Protein AF-A0A399W859-F1 (afdb_monomer_lite)

Foldseek 3Di:
DWDKDKDWDDFDKAQLVRVLVVVVVVLVVLLVVLVVVQVVCCVPVVDGDPVSVVVNVVSVVVNVVSVVVSVVCVVVVHIDGDTDMDIDTDDDDDDDDDPDPPDDDDDPPPDPDDDDDDDPDDDDDDDDDDDDDDDDD

Secondary structure (DSSP, 8-state):
-PPEEEEEEEEEEE-HHHHHHHHHHHHHHHHHHHHHHHHHHHHHHSS--HHHHHHHHHHHHHHHHHHHHHHHHHHTTPPEEEEEEEEEE---------------------PPPP-----------------------

Radius of gyration: 33.61 Å; chains: 1; bounding box: 50×31×113 Å

pLDDT: mean 75.46, std 22.4, range [34.91, 96.06]

Sequence (137 aa):
MLKTEKYLLIKGKFKPEEAREILLSLINDKIRYHDYRNFSSGERLGKPDEYSMQRIEELKQCRKDILEKLLEAQLNNLELKIHSEIRMELVPVSKKKKRSRVEKGEPIAYSPSPSSIRTCGFPAYGFPVFFIAGLHK

Structure (mmCIF, N/CA/C/O backbone):
data_AF-A0A399W859-F1
#
_entry.id   AF-A0A399W859-F1
#
loop_
_atom_site.group_PDB
_atom_site.id
_atom_site.type_symbol
_atom_site.label_atom_id
_atom_site.label_alt_id
_atom_site.label_comp_id
_atom_site.label_asym_id
_atom_site.label_entity_id
_atom_site.label_seq_id
_atom_site.pdbx_PDB_ins_code
_atom_site.Cartn_x
_atom_site.Cartn_y
_atom_site.Cartn_z
_atom_site.occupancy
_atom_site.B_iso_or_equiv
_atom_site.auth_seq_id
_atom_site.auth_comp_id
_atom_site.auth_asym_id
_atom_site.auth_atom_id
_atom_site.pdbx_PDB_model_num
ATOM 1 N N . MET A 1 1 ? 26.674 11.202 9.113 1.00 55.44 1 MET A N 1
ATOM 2 C CA . MET A 1 1 ? 25.702 10.118 9.370 1.00 55.44 1 MET A CA 1
ATOM 3 C C . MET A 1 1 ? 24.554 10.293 8.396 1.00 55.44 1 MET A C 1
ATOM 5 O O . MET A 1 1 ? 24.092 11.418 8.248 1.00 55.44 1 MET A O 1
ATOM 9 N N . LEU A 1 2 ? 24.165 9.244 7.669 1.00 71.94 2 LEU A N 1
ATOM 10 C CA . LEU A 1 2 ? 23.004 9.316 6.778 1.00 71.94 2 LEU A CA 1
ATOM 11 C C . LEU A 1 2 ? 21.756 9.342 7.666 1.00 71.94 2 LEU A C 1
ATOM 13 O O . LEU A 1 2 ? 21.652 8.562 8.610 1.00 71.94 2 LEU A O 1
ATOM 17 N N . LYS A 1 3 ? 20.886 10.326 7.447 1.00 81.38 3 LYS A N 1
ATOM 18 C CA . LYS A 1 3 ? 19.739 10.600 8.312 1.00 81.38 3 LYS A CA 1
ATOM 19 C C . LYS A 1 3 ? 18.579 9.690 7.912 1.00 81.38 3 LYS A C 1
ATOM 21 O O . LYS A 1 3 ? 18.242 9.622 6.733 1.00 81.38 3 LYS A O 1
ATOM 26 N N . THR A 1 4 ? 17.978 9.021 8.891 1.00 86.81 4 THR A N 1
ATOM 27 C CA . THR A 1 4 ? 16.722 8.287 8.705 1.00 86.81 4 THR A CA 1
ATOM 28 C C . THR A 1 4 ? 15.563 9.247 8.920 1.00 86.81 4 THR A C 1
ATOM 30 O O . THR A 1 4 ? 15.432 9.832 9.998 1.00 86.81 4 THR A O 1
ATOM 33 N N . GLU A 1 5 ? 14.716 9.406 7.909 1.00 90.50 5 GLU A N 1
ATOM 34 C CA . GLU A 1 5 ? 13.522 10.247 7.992 1.00 90.50 5 GLU A CA 1
ATOM 35 C C . GLU A 1 5 ? 12.259 9.383 7.978 1.00 90.50 5 GLU A C 1
ATOM 37 O O . GLU A 1 5 ? 12.197 8.338 7.322 1.00 90.50 5 GLU A O 1
ATOM 42 N N . LYS A 1 6 ? 11.270 9.802 8.770 1.00 90.50 6 LYS A N 1
ATOM 43 C CA . LYS A 1 6 ? 10.030 9.067 9.020 1.00 90.50 6 LYS A CA 1
ATOM 44 C C . LYS A 1 6 ? 8.849 9.925 8.609 1.00 90.50 6 LYS A C 1
ATOM 46 O O . LYS A 1 6 ? 8.710 11.045 9.093 1.00 90.50 6 LYS A O 1
ATOM 51 N N . TYR A 1 7 ? 7.987 9.372 7.768 1.00 90.38 7 TYR A N 1
ATOM 52 C CA . TYR A 1 7 ? 6.797 10.051 7.269 1.00 90.38 7 TYR A CA 1
ATOM 53 C C . TYR A 1 7 ? 5.563 9.209 7.558 1.00 90.38 7 TYR A C 1
ATOM 55 O O . TYR A 1 7 ? 5.523 8.020 7.245 1.00 90.38 7 TYR A O 1
ATOM 63 N N . LEU A 1 8 ? 4.553 9.825 8.166 1.00 90.88 8 LEU A N 1
ATOM 64 C CA . LEU A 1 8 ? 3.269 9.184 8.437 1.00 90.88 8 LEU A CA 1
ATOM 65 C C . LEU A 1 8 ? 2.378 9.317 7.205 1.00 90.88 8 LEU A C 1
ATOM 67 O O . LEU A 1 8 ? 2.095 10.430 6.772 1.00 90.88 8 LEU A O 1
ATOM 71 N N . LEU A 1 9 ? 1.939 8.185 6.659 1.00 89.94 9 LEU A N 1
ATOM 72 C CA . LEU A 1 9 ? 1.056 8.145 5.493 1.00 89.94 9 LEU A CA 1
ATOM 73 C C . LEU A 1 9 ? -0.411 8.075 5.904 1.00 89.94 9 LEU A C 1
ATOM 75 O O . LEU A 1 9 ? -1.252 8.783 5.367 1.00 89.94 9 LEU A O 1
ATOM 79 N N . ILE A 1 10 ? -0.707 7.201 6.866 1.00 91.69 10 ILE A N 1
ATOM 80 C CA . ILE A 1 10 ? -2.054 6.987 7.389 1.00 91.69 10 ILE A CA 1
ATOM 81 C C . ILE A 1 10 ? -1.954 6.922 8.904 1.00 91.69 10 ILE A C 1
ATOM 83 O O . ILE A 1 10 ? -1.158 6.152 9.448 1.00 91.69 10 ILE A O 1
ATOM 87 N N . LYS A 1 11 ? -2.781 7.714 9.585 1.00 92.88 11 LYS A N 1
ATOM 88 C CA . LYS A 1 11 ? -2.932 7.675 11.037 1.00 92.88 11 LYS A CA 1
ATOM 89 C C . LYS A 1 11 ? -4.373 8.004 11.391 1.00 92.88 11 LYS A C 1
ATOM 91 O O . LYS A 1 11 ? -4.803 9.137 11.217 1.00 92.88 11 LYS A O 1
ATOM 96 N N . GLY A 1 12 ? -5.097 7.029 11.922 1.00 93.31 12 GLY A N 1
ATOM 97 C CA . GLY A 1 12 ? -6.484 7.246 12.314 1.00 93.31 12 GLY A CA 1
ATOM 98 C C . GLY A 1 12 ? -7.183 5.979 12.775 1.00 93.31 12 GLY A C 1
ATOM 99 O O . GLY A 1 12 ? -6.624 4.879 12.720 1.00 93.31 12 GLY A O 1
ATOM 100 N N . LYS A 1 13 ? -8.409 6.170 13.255 1.00 94.75 13 LYS A N 1
ATOM 101 C CA . LYS A 1 13 ? -9.397 5.107 13.403 1.00 94.75 13 LYS A CA 1
ATOM 102 C C . LYS A 1 13 ? -10.368 5.237 12.244 1.00 94.75 13 LYS A C 1
ATOM 104 O O . LYS A 1 13 ? -10.820 6.343 11.970 1.00 94.75 13 LYS A O 1
ATOM 109 N N . PHE A 1 14 ? -10.652 4.126 11.592 1.00 94.38 14 PHE A N 1
ATOM 110 C CA . PHE A 1 14 ? -11.475 4.079 10.397 1.00 94.38 14 PHE A CA 1
ATOM 111 C C . PHE A 1 14 ? -12.560 3.031 10.582 1.00 94.38 14 PHE A C 1
ATOM 113 O O . PHE A 1 14 ? -12.333 1.973 11.185 1.00 94.38 14 PHE A O 1
ATOM 120 N N . LYS 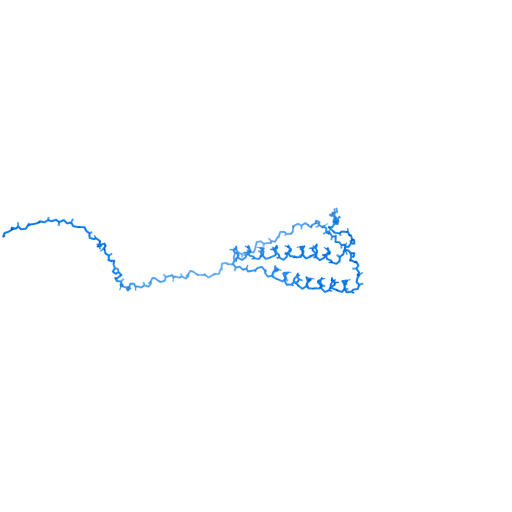A 1 15 ? -13.735 3.312 10.023 1.00 94.69 15 LYS A N 1
ATOM 121 C CA . LYS A 1 15 ? -14.762 2.282 9.869 1.00 94.69 15 LYS A CA 1
ATOM 122 C C . LYS A 1 15 ? -14.275 1.237 8.860 1.00 94.69 15 LYS A C 1
ATOM 124 O O . LYS A 1 15 ? -13.495 1.585 7.974 1.00 94.69 15 LYS A O 1
ATOM 129 N N . PRO A 1 16 ? -14.736 -0.020 8.936 1.00 93.69 16 PRO A N 1
ATOM 130 C CA . PRO A 1 16 ? -14.294 -1.052 8.001 1.00 93.69 16 PRO A CA 1
ATOM 131 C C . PRO A 1 16 ? -14.494 -0.693 6.521 1.00 93.69 16 PRO A C 1
ATOM 133 O O . PRO A 1 16 ? -13.646 -1.012 5.694 1.00 93.69 16 PRO A O 1
ATOM 136 N N . GLU A 1 17 ? -15.572 0.014 6.179 1.00 92.81 17 GLU A N 1
ATOM 137 C CA . GLU A 1 17 ? -15.841 0.471 4.806 1.00 92.81 17 GLU A CA 1
ATOM 138 C C . GLU A 1 17 ? -14.829 1.522 4.331 1.00 92.81 17 GLU A C 1
ATOM 140 O O . GLU A 1 17 ? -14.268 1.402 3.245 1.00 92.81 17 GLU A O 1
ATOM 145 N N . GLU A 1 18 ? -14.530 2.504 5.178 1.00 92.75 18 GLU A N 1
ATOM 146 C CA . GLU A 1 18 ? -13.556 3.561 4.891 1.00 92.75 18 GLU A CA 1
ATOM 147 C C . GLU A 1 18 ? -12.125 3.000 4.825 1.00 92.75 18 GLU A C 1
ATOM 149 O O . GLU A 1 18 ? -11.364 3.274 3.896 1.00 92.75 18 GLU A O 1
ATOM 154 N N . ALA A 1 19 ? -11.773 2.126 5.773 1.00 94.06 19 ALA A N 1
ATOM 1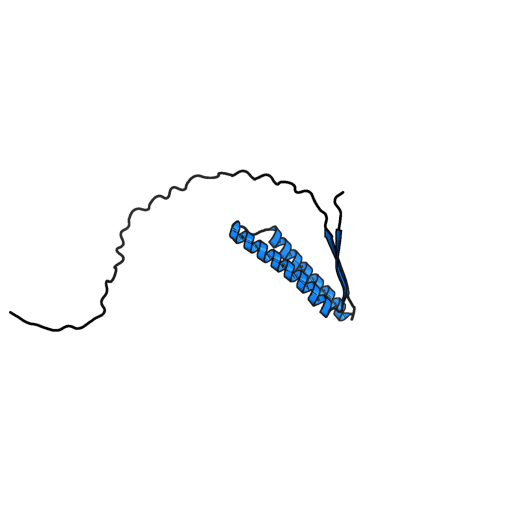55 C CA . ALA A 1 19 ? -10.507 1.401 5.783 1.00 94.06 19 ALA A CA 1
ATOM 156 C C . ALA A 1 19 ? -10.317 0.572 4.507 1.00 94.06 19 ALA A C 1
ATOM 158 O O . ALA A 1 19 ? -9.217 0.531 3.951 1.00 94.06 19 ALA A O 1
ATOM 159 N N . ARG A 1 20 ? -11.386 -0.078 4.031 1.00 94.31 20 ARG A N 1
ATOM 160 C CA . ARG A 1 20 ? -11.377 -0.859 2.795 1.00 94.31 20 ARG A CA 1
ATOM 161 C C . ARG A 1 20 ? -11.012 0.006 1.599 1.00 94.31 20 ARG A C 1
ATOM 163 O O . ARG A 1 20 ? -10.151 -0.394 0.822 1.00 94.31 20 ARG A O 1
ATOM 170 N N . GLU A 1 21 ? -11.648 1.160 1.446 1.00 94.00 21 GLU A N 1
ATOM 171 C CA . GLU A 1 21 ? -11.391 2.060 0.322 1.00 94.00 21 GLU A CA 1
ATOM 172 C C . GLU A 1 21 ? -9.932 2.530 0.304 1.00 94.00 21 GLU A C 1
ATOM 174 O O . GLU A 1 21 ? -9.231 2.348 -0.695 1.00 94.00 21 GLU A O 1
ATOM 179 N N . ILE A 1 22 ? -9.439 3.029 1.442 1.00 93.81 22 ILE A N 1
ATOM 180 C CA . ILE A 1 22 ? -8.072 3.548 1.573 1.00 93.81 22 ILE A CA 1
ATOM 181 C C . ILE A 1 22 ? -7.035 2.445 1.305 1.00 93.81 22 ILE A C 1
ATOM 183 O O . ILE A 1 22 ? -6.118 2.628 0.500 1.00 93.81 22 ILE A O 1
ATOM 187 N N . LEU A 1 23 ? -7.163 1.286 1.963 1.00 93.69 23 LEU A N 1
ATOM 188 C CA . LEU A 1 23 ? -6.175 0.208 1.860 1.00 93.69 23 LEU A CA 1
ATOM 189 C C . LEU A 1 23 ? -6.179 -0.453 0.480 1.00 93.69 23 LEU A C 1
ATOM 191 O O . LEU A 1 23 ? -5.110 -0.712 -0.079 1.00 93.69 23 LEU A O 1
ATOM 195 N N . LEU A 1 24 ? -7.360 -0.716 -0.091 1.00 93.94 24 LEU A N 1
ATOM 196 C CA . LEU A 1 24 ? -7.446 -1.324 -1.418 1.00 93.94 24 LEU A CA 1
ATOM 197 C C . LEU A 1 24 ? -6.932 -0.383 -2.500 1.00 93.94 24 LEU A C 1
ATOM 199 O O . LEU A 1 24 ? -6.271 -0.861 -3.421 1.00 93.94 24 LEU A O 1
ATOM 203 N N . SER A 1 25 ? -7.195 0.921 -2.386 1.00 94.62 25 SER A N 1
ATOM 204 C CA . SER A 1 25 ? -6.660 1.920 -3.312 1.00 94.62 25 SER A CA 1
ATOM 205 C C . SER A 1 25 ? -5.127 1.857 -3.358 1.00 94.62 25 SER A C 1
ATOM 207 O O . SER A 1 25 ? -4.549 1.589 -4.412 1.00 94.62 25 SER A O 1
ATOM 209 N N . LEU A 1 26 ? -4.465 1.914 -2.195 1.00 93.81 26 LEU A N 1
ATOM 210 C CA . LEU A 1 26 ? -3.000 1.855 -2.109 1.00 93.81 26 LEU A CA 1
ATOM 211 C C . LEU A 1 26 ? -2.397 0.556 -2.665 1.00 93.81 26 LEU A C 1
ATOM 213 O O . LEU A 1 26 ? -1.353 0.580 -3.323 1.00 93.81 26 LEU A O 1
ATOM 217 N N . ILE A 1 27 ? -3.028 -0.589 -2.395 1.00 94.69 27 ILE A N 1
ATOM 218 C CA . ILE A 1 27 ? -2.535 -1.885 -2.880 1.00 94.69 27 ILE A CA 1
ATOM 219 C C . ILE A 1 27 ? -2.728 -2.004 -4.387 1.00 94.69 27 ILE A C 1
ATOM 221 O O . ILE A 1 27 ? -1.811 -2.434 -5.088 1.00 94.69 27 ILE A O 1
ATOM 225 N N . ASN A 1 28 ? -3.894 -1.606 -4.898 1.00 94.50 28 ASN A N 1
ATOM 226 C CA . ASN A 1 28 ? -4.176 -1.644 -6.328 1.00 94.50 28 ASN A CA 1
ATOM 227 C C . ASN A 1 28 ? -3.231 -0.713 -7.100 1.00 94.50 28 ASN A C 1
ATOM 229 O O . ASN A 1 28 ? -2.714 -1.111 -8.143 1.00 94.50 28 ASN A O 1
ATOM 233 N N . ASP A 1 29 ? -2.925 0.469 -6.562 1.00 94.88 29 ASP A N 1
ATOM 234 C CA . ASP A 1 29 ? -1.951 1.388 -7.154 1.00 94.88 29 ASP A CA 1
ATOM 235 C C . ASP A 1 29 ? -0.547 0.778 -7.208 1.00 94.88 29 ASP A C 1
ATOM 237 O O . ASP A 1 29 ? 0.164 0.916 -8.208 1.00 94.88 29 ASP A O 1
ATOM 241 N N . LYS A 1 30 ? -0.143 0.035 -6.168 1.00 93.25 30 LYS A N 1
ATOM 242 C CA . LYS A 1 30 ? 1.129 -0.696 -6.189 1.00 93.25 30 LYS A CA 1
ATOM 243 C C . LYS A 1 30 ? 1.145 -1.840 -7.191 1.00 93.25 30 LYS A C 1
ATOM 245 O O . LYS A 1 30 ? 2.140 -1.974 -7.901 1.00 93.25 30 LYS A O 1
ATOM 250 N N . ILE A 1 31 ? 0.072 -2.622 -7.287 1.00 93.69 31 ILE A N 1
ATOM 251 C CA . ILE A 1 31 ? -0.049 -3.676 -8.303 1.00 93.69 31 ILE A CA 1
ATOM 252 C C . ILE A 1 31 ? 0.083 -3.056 -9.697 1.00 93.69 31 ILE A C 1
ATOM 254 O O . ILE A 1 31 ? 0.944 -3.469 -10.468 1.00 93.69 31 ILE A O 1
ATOM 258 N N . ARG A 1 32 ? -0.666 -1.982 -9.972 1.00 94.75 32 ARG A N 1
ATOM 259 C CA . ARG A 1 32 ? -0.637 -1.277 -11.258 1.00 94.75 32 ARG A CA 1
ATOM 260 C C . ARG A 1 32 ? 0.746 -0.731 -11.603 1.00 94.75 32 ARG A C 1
ATOM 262 O O . ARG A 1 32 ? 1.168 -0.802 -12.755 1.00 94.75 32 ARG A O 1
ATOM 269 N N . TYR A 1 33 ? 1.462 -0.197 -10.616 1.00 94.56 33 TYR A N 1
ATOM 270 C CA . TYR A 1 33 ? 2.838 0.259 -10.798 1.00 94.56 33 TYR A CA 1
ATOM 271 C C . TYR A 1 33 ? 3.764 -0.883 -11.244 1.00 94.56 33 TYR A C 1
ATOM 273 O O . TYR A 1 33 ? 4.567 -0.702 -12.161 1.00 94.56 33 TYR A O 1
ATOM 281 N N . HIS A 1 34 ? 3.645 -2.060 -10.623 1.00 91.19 34 HIS A N 1
ATOM 282 C CA . HIS A 1 34 ? 4.442 -3.228 -10.993 1.00 91.19 34 HIS A CA 1
ATOM 283 C C . HIS A 1 34 ? 4.020 -3.829 -12.339 1.00 91.19 34 HIS A C 1
ATOM 285 O O . HIS A 1 34 ? 4.897 -4.203 -13.115 1.00 91.19 34 HIS A O 1
ATOM 291 N N . ASP A 1 35 ? 2.726 -3.834 -12.665 1.00 90.31 35 ASP A N 1
ATOM 292 C CA . ASP A 1 35 ? 2.225 -4.256 -13.978 1.00 90.31 35 ASP A CA 1
ATOM 293 C C . ASP A 1 35 ? 2.790 -3.367 -15.093 1.00 90.31 35 ASP A C 1
ATOM 295 O O . ASP A 1 35 ? 3.351 -3.861 -16.072 1.00 90.31 35 ASP A O 1
ATOM 299 N N . TYR A 1 36 ? 2.723 -2.043 -14.921 1.00 90.44 36 TYR A N 1
ATOM 300 C CA . TYR A 1 36 ? 3.273 -1.090 -15.886 1.00 90.44 36 TYR A CA 1
ATOM 301 C C . TYR A 1 36 ? 4.793 -1.221 -16.027 1.00 90.44 36 TYR A C 1
ATOM 303 O O . TYR A 1 36 ? 5.333 -1.159 -17.133 1.00 90.44 36 TYR A O 1
ATOM 311 N N . ARG A 1 37 ? 5.502 -1.425 -14.911 1.00 87.81 37 ARG A N 1
ATOM 312 C CA . ARG A 1 37 ? 6.950 -1.649 -14.927 1.00 87.81 37 ARG A CA 1
ATOM 313 C C . ARG A 1 37 ? 7.304 -2.928 -15.678 1.00 87.81 37 ARG A C 1
ATOM 315 O O . ARG A 1 37 ? 8.204 -2.891 -16.511 1.00 87.81 37 ARG A O 1
ATOM 322 N N . ASN A 1 38 ? 6.580 -4.017 -15.425 1.00 88.38 38 ASN A N 1
ATOM 323 C CA . ASN A 1 38 ? 6.765 -5.281 -16.127 1.00 88.38 38 ASN A CA 1
ATOM 324 C C . ASN A 1 38 ? 6.504 -5.127 -17.633 1.00 88.38 38 ASN A C 1
ATOM 326 O O . ASN A 1 38 ? 7.317 -5.571 -18.439 1.00 88.38 38 ASN A O 1
ATOM 330 N N . PHE A 1 39 ? 5.432 -4.424 -18.009 1.00 86.56 39 PHE A N 1
ATOM 331 C CA . PHE A 1 39 ? 5.120 -4.118 -19.405 1.00 86.56 39 PHE A CA 1
ATOM 332 C C . PHE A 1 39 ? 6.244 -3.315 -20.079 1.00 86.56 39 PHE A C 1
ATOM 334 O O . PHE A 1 39 ? 6.780 -3.726 -21.103 1.00 86.56 39 PHE A O 1
ATOM 341 N N . SER A 1 40 ? 6.684 -2.219 -19.455 1.00 85.06 40 SER A N 1
ATOM 342 C CA . SER A 1 40 ? 7.777 -1.378 -19.965 1.00 85.06 40 SER A CA 1
ATOM 343 C C . SER A 1 40 ? 9.101 -2.145 -20.105 1.00 85.06 40 SER A C 1
ATOM 345 O O . SER A 1 40 ? 9.854 -1.931 -21.057 1.00 85.06 40 SER A O 1
ATOM 347 N N . SER A 1 41 ? 9.390 -3.060 -19.176 1.00 82.19 41 SER A N 1
ATOM 348 C CA . SER A 1 41 ? 10.550 -3.953 -19.254 1.00 82.19 41 SER A CA 1
ATOM 349 C C . SER A 1 41 ? 10.422 -4.973 -20.385 1.00 82.19 41 SER A C 1
ATOM 351 O O . SER A 1 41 ? 11.398 -5.175 -21.107 1.00 82.19 41 SER A O 1
ATOM 353 N N . GLY A 1 42 ? 9.239 -5.559 -20.582 1.00 82.81 42 GLY A N 1
ATOM 354 C CA . GLY A 1 42 ? 8.955 -6.487 -21.676 1.00 82.81 42 GLY A CA 1
ATOM 355 C C . GLY A 1 42 ? 9.186 -5.855 -23.047 1.00 82.81 42 GLY A C 1
ATOM 356 O O . GLY A 1 42 ? 9.934 -6.408 -23.848 1.00 82.81 42 GLY A O 1
ATOM 357 N N . GLU A 1 43 ? 8.660 -4.649 -23.266 1.00 80.19 43 GLU A N 1
ATOM 358 C CA . GLU A 1 43 ? 8.809 -3.919 -24.533 1.00 80.19 43 GLU A CA 1
ATOM 359 C C . GLU A 1 43 ? 10.273 -3.561 -24.845 1.00 80.19 43 GLU A C 1
ATOM 361 O O . GLU A 1 43 ? 10.708 -3.609 -25.993 1.00 80.19 43 GLU A O 1
ATOM 366 N N . ARG A 1 44 ? 11.070 -3.203 -23.825 1.00 78.56 44 ARG A N 1
ATOM 367 C CA . ARG A 1 44 ? 12.457 -2.732 -24.021 1.00 78.56 44 ARG A CA 1
ATOM 368 C C . ARG A 1 44 ? 13.500 -3.845 -24.036 1.00 78.56 44 ARG A C 1
ATOM 370 O O . ARG A 1 44 ? 14.509 -3.722 -24.723 1.00 78.56 44 ARG A O 1
ATOM 377 N N . LEU A 1 45 ? 13.323 -4.869 -23.203 1.00 75.75 45 LEU A N 1
ATOM 378 C CA . LEU A 1 45 ? 14.322 -5.917 -22.957 1.00 75.75 45 LEU A CA 1
ATOM 379 C C . LEU A 1 45 ? 13.913 -7.267 -23.558 1.00 75.75 45 LEU A C 1
ATOM 381 O O . LEU A 1 45 ? 14.714 -8.203 -23.527 1.00 75.75 45 LEU A O 1
ATOM 385 N N . GLY A 1 46 ? 12.678 -7.386 -24.060 1.00 74.44 46 GLY A N 1
ATOM 386 C CA . GLY A 1 46 ? 12.110 -8.636 -24.567 1.00 74.44 46 GLY A CA 1
ATOM 387 C C . GLY A 1 46 ? 11.928 -9.709 -23.489 1.00 74.44 46 GLY A C 1
ATOM 388 O O . GLY A 1 46 ? 11.738 -10.877 -23.818 1.00 74.44 46 GLY A O 1
ATOM 389 N N . LYS A 1 47 ? 12.052 -9.346 -22.204 1.00 74.62 47 LYS A N 1
ATOM 390 C CA . LYS A 1 47 ? 11.961 -10.265 -21.064 1.00 74.62 47 LYS A CA 1
ATOM 391 C C . LYS A 1 47 ? 11.138 -9.641 -19.938 1.00 74.62 47 LYS A C 1
ATOM 393 O O . LYS A 1 47 ? 11.362 -8.468 -19.625 1.00 74.62 47 LYS A O 1
ATOM 398 N N . PRO A 1 48 ? 10.224 -10.408 -19.322 1.00 74.69 48 PRO A N 1
ATOM 399 C CA . PRO A 1 48 ? 9.463 -9.932 -18.179 1.00 74.69 48 PRO A CA 1
ATOM 400 C C . PRO A 1 48 ? 10.377 -9.737 -16.962 1.00 74.69 48 PRO A C 1
ATOM 402 O O . PRO A 1 48 ? 11.390 -10.422 -16.802 1.00 74.69 48 PRO A O 1
ATOM 405 N N . ASP A 1 49 ? 10.017 -8.787 -16.102 1.00 83.31 49 ASP A N 1
ATOM 406 C CA . ASP A 1 49 ? 10.716 -8.542 -14.843 1.00 83.31 49 ASP A CA 1
ATOM 407 C C . ASP A 1 49 ? 10.203 -9.523 -13.782 1.00 83.31 49 ASP A C 1
ATOM 409 O O . ASP A 1 49 ? 9.139 -9.323 -13.192 1.00 83.31 49 ASP A O 1
ATOM 413 N N . GLU A 1 50 ? 10.966 -10.592 -13.539 1.00 85.50 50 GLU A N 1
ATOM 414 C CA . GLU A 1 50 ? 10.650 -11.633 -12.547 1.00 85.50 50 GLU A CA 1
ATOM 415 C C . GLU A 1 50 ? 10.372 -11.045 -11.158 1.00 85.50 50 GLU A C 1
ATOM 417 O O . GLU A 1 50 ? 9.451 -11.486 -10.470 1.00 85.50 50 GLU A O 1
ATOM 422 N N . TYR A 1 51 ? 11.104 -9.993 -10.777 1.00 87.31 51 TYR A N 1
ATOM 423 C CA . TYR A 1 51 ? 10.895 -9.297 -9.510 1.00 87.31 51 TYR A CA 1
ATOM 424 C C . TYR A 1 51 ? 9.512 -8.641 -9.437 1.00 87.31 51 TYR A C 1
ATOM 426 O O . TYR A 1 51 ? 8.819 -8.749 -8.426 1.00 87.31 51 TYR A O 1
ATOM 434 N N . SER A 1 52 ? 9.090 -7.968 -10.511 1.00 87.25 52 SER A N 1
ATOM 435 C CA . SER A 1 52 ? 7.770 -7.338 -10.552 1.00 87.25 52 SER A CA 1
ATOM 436 C C . SER A 1 52 ? 6.654 -8.385 -10.531 1.00 87.25 52 S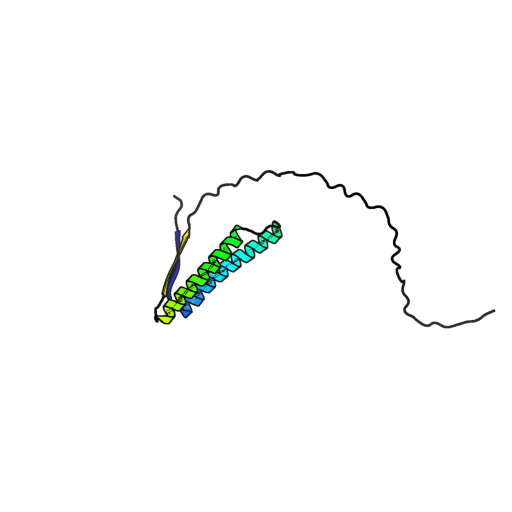ER A C 1
ATOM 438 O O . SER A 1 52 ? 5.676 -8.177 -9.820 1.00 87.25 52 SER A O 1
ATOM 440 N N . MET A 1 53 ? 6.815 -9.524 -11.217 1.00 88.25 53 MET A N 1
ATOM 441 C CA . MET A 1 53 ? 5.831 -10.617 -11.192 1.00 88.25 53 MET A CA 1
ATOM 442 C C . MET A 1 53 ? 5.661 -11.221 -9.793 1.00 88.25 53 MET A C 1
ATOM 444 O O . MET A 1 53 ? 4.536 -11.283 -9.299 1.00 88.25 53 MET A O 1
ATOM 448 N N . GLN A 1 54 ? 6.762 -11.573 -9.119 1.00 93.00 54 GLN A N 1
ATOM 449 C CA . GLN A 1 54 ? 6.716 -12.069 -7.736 1.00 93.00 54 GLN A CA 1
ATOM 450 C C . GLN A 1 54 ? 6.045 -11.052 -6.811 1.00 93.00 54 GLN A C 1
ATOM 452 O O . GLN A 1 54 ? 5.162 -11.388 -6.022 1.00 93.00 54 GLN A O 1
ATOM 457 N N . ARG A 1 55 ? 6.391 -9.769 -6.966 1.00 93.25 55 ARG A N 1
ATOM 458 C CA . ARG A 1 55 ? 5.824 -8.720 -6.124 1.00 93.25 55 ARG A CA 1
ATOM 459 C C . ARG A 1 55 ? 4.322 -8.523 -6.343 1.00 93.25 55 ARG A C 1
ATOM 461 O O . ARG A 1 55 ? 3.605 -8.231 -5.389 1.00 93.25 55 ARG A O 1
ATOM 468 N N . ILE A 1 56 ? 3.830 -8.690 -7.570 1.00 92.75 56 ILE A N 1
ATOM 469 C CA . ILE A 1 56 ? 2.392 -8.647 -7.874 1.00 92.75 56 ILE A CA 1
ATOM 470 C C .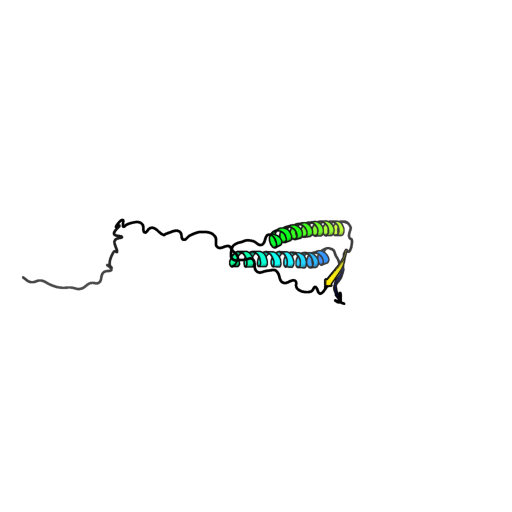 ILE A 1 56 ? 1.652 -9.780 -7.153 1.00 92.75 56 ILE A C 1
ATOM 472 O O . ILE A 1 56 ? 0.570 -9.548 -6.612 1.00 92.75 56 ILE A O 1
ATOM 476 N N . GLU A 1 57 ? 2.213 -10.989 -7.120 1.00 94.62 57 GLU A N 1
ATOM 477 C CA . GLU A 1 57 ? 1.605 -12.128 -6.423 1.00 94.62 57 GLU A CA 1
ATOM 478 C C . GLU A 1 57 ? 1.535 -11.904 -4.909 1.00 94.62 57 GLU A C 1
ATOM 480 O O . GLU A 1 57 ? 0.464 -12.064 -4.320 1.00 94.62 57 GLU A O 1
ATOM 485 N N . GLU A 1 58 ? 2.622 -11.429 -4.296 1.00 94.88 58 GLU A N 1
ATOM 486 C CA . GLU A 1 58 ? 2.657 -11.067 -2.873 1.00 94.88 58 GLU A CA 1
ATOM 487 C C . GLU A 1 58 ? 1.612 -9.993 -2.527 1.00 94.88 58 GLU A C 1
ATOM 489 O O . GLU A 1 58 ? 0.902 -10.092 -1.526 1.00 94.88 58 GLU A O 1
ATOM 494 N N . LEU A 1 59 ? 1.467 -8.966 -3.372 1.00 94.12 59 LEU A N 1
ATOM 495 C CA . LEU A 1 59 ? 0.473 -7.908 -3.171 1.00 94.12 59 LEU A CA 1
ATOM 496 C C . LEU A 1 59 ? -0.964 -8.423 -3.335 1.00 94.12 59 LEU A C 1
ATOM 498 O O . LEU A 1 59 ? -1.859 -7.976 -2.617 1.00 94.12 59 LEU A O 1
ATOM 502 N N . LYS A 1 60 ? -1.201 -9.379 -4.243 1.00 94.75 60 LYS A N 1
ATOM 503 C CA . LYS A 1 60 ? -2.507 -10.040 -4.397 1.00 94.75 60 LYS A CA 1
ATOM 504 C C . LYS A 1 60 ? -2.865 -10.886 -3.177 1.00 94.75 60 LYS A C 1
ATOM 506 O O . LYS A 1 60 ? -4.036 -10.905 -2.804 1.00 94.75 60 LYS A O 1
ATOM 511 N N . GLN A 1 61 ? -1.894 -11.566 -2.569 1.00 96.06 61 GLN A N 1
ATOM 512 C CA . GLN A 1 61 ? -2.094 -12.303 -1.317 1.00 96.06 61 GLN A CA 1
ATOM 513 C C . GLN A 1 61 ? -2.400 -11.338 -0.169 1.00 96.06 61 GLN A C 1
ATOM 515 O O . GLN A 1 61 ? -3.471 -11.425 0.419 1.00 96.06 61 GLN A O 1
ATOM 520 N N . CYS A 1 62 ? -1.565 -10.314 0.025 1.00 94.12 62 CYS A N 1
ATOM 521 C CA . CYS A 1 62 ? -1.782 -9.284 1.043 1.00 94.12 62 CYS A CA 1
ATOM 522 C C . CYS A 1 62 ? -3.160 -8.605 0.917 1.00 94.12 62 CYS A C 1
ATOM 524 O O . CYS A 1 62 ? -3.830 -8.335 1.914 1.00 94.12 62 CYS A O 1
ATOM 526 N N . ARG A 1 63 ? -3.636 -8.376 -0.317 1.00 94.88 63 ARG A N 1
ATOM 527 C CA . ARG A 1 63 ? -4.988 -7.861 -0.571 1.00 94.88 63 ARG A CA 1
ATOM 528 C C . ARG A 1 63 ? -6.081 -8.782 -0.020 1.00 94.88 63 ARG A C 1
ATOM 530 O O . ARG A 1 63 ? -7.074 -8.274 0.493 1.00 94.88 63 ARG A O 1
ATOM 537 N N . LYS A 1 64 ? -5.936 -10.102 -0.167 1.00 96.06 64 LYS A N 1
ATOM 538 C CA . LYS A 1 64 ? -6.901 -11.081 0.359 1.00 96.06 64 LYS A CA 1
ATOM 539 C C . LYS A 1 64 ? -6.903 -11.062 1.882 1.00 96.06 64 LYS A C 1
ATOM 541 O O . LYS A 1 64 ? -7.968 -10.885 2.460 1.00 96.06 64 LYS A O 1
ATOM 546 N N . ASP A 1 65 ? -5.726 -11.098 2.498 1.00 95.44 65 ASP A N 1
ATOM 547 C CA . ASP A 1 65 ? -5.582 -11.077 3.958 1.00 95.44 65 ASP A CA 1
ATOM 548 C C . ASP A 1 65 ? -6.244 -9.832 4.571 1.00 95.44 65 ASP A C 1
ATOM 550 O O . ASP A 1 65 ? -6.932 -9.895 5.588 1.00 95.44 65 ASP A O 1
ATOM 554 N N . ILE A 1 66 ? -6.090 -8.675 3.918 1.00 94.00 66 ILE A N 1
ATOM 555 C CA . ILE A 1 66 ? -6.725 -7.427 4.358 1.00 94.00 66 ILE A CA 1
ATOM 556 C C . ILE A 1 66 ? -8.247 -7.496 4.231 1.00 94.00 66 ILE A C 1
ATOM 558 O O . ILE A 1 66 ? -8.947 -7.041 5.133 1.00 94.00 66 ILE A O 1
ATOM 562 N N . LEU A 1 67 ? -8.775 -8.063 3.144 1.00 94.75 67 LEU A N 1
ATOM 563 C CA . LEU A 1 67 ? -10.220 -8.244 2.985 1.00 94.75 67 LEU A CA 1
ATOM 564 C C . LEU A 1 67 ? -10.797 -9.163 4.066 1.00 94.75 67 LEU A C 1
ATOM 566 O O . LEU A 1 67 ? -11.852 -8.852 4.612 1.00 94.75 67 LEU A O 1
ATOM 570 N N . GLU A 1 68 ? -10.096 -10.241 4.413 1.00 95.38 68 GLU A N 1
ATOM 571 C CA . GLU A 1 68 ? -10.495 -11.143 5.497 1.00 95.38 68 GLU A CA 1
ATOM 572 C C . GLU A 1 68 ? -10.521 -10.415 6.847 1.00 95.38 68 GLU A C 1
ATOM 574 O O . GLU A 1 68 ? -11.525 -10.465 7.558 1.00 95.38 68 GLU A O 1
ATOM 579 N N . LYS A 1 69 ? -9.482 -9.631 7.163 1.00 93.75 69 LYS A N 1
ATOM 580 C CA . LYS A 1 69 ? -9.438 -8.827 8.397 1.00 93.75 69 LYS A CA 1
ATOM 581 C C . LYS A 1 69 ? -10.539 -7.769 8.462 1.00 93.75 69 LYS A C 1
ATOM 583 O O . LYS A 1 69 ? -11.076 -7.500 9.535 1.00 93.75 69 LYS A O 1
ATOM 588 N N . LEU A 1 70 ? -10.889 -7.168 7.328 1.00 93.38 70 LEU A N 1
ATOM 589 C CA . LEU A 1 70 ? -11.986 -6.204 7.252 1.00 93.38 70 LEU A CA 1
ATOM 590 C C . LEU A 1 70 ? -13.343 -6.877 7.474 1.00 93.38 70 LEU A C 1
ATOM 592 O O . LEU A 1 70 ? -14.169 -6.320 8.193 1.00 93.38 70 LEU A O 1
ATOM 596 N N . LEU A 1 71 ? -13.558 -8.075 6.922 1.00 94.50 71 LEU A N 1
ATOM 597 C CA . LEU A 1 71 ? -14.774 -8.857 7.159 1.00 94.50 71 LEU A CA 1
ATOM 598 C C . LEU A 1 71 ? -14.912 -9.250 8.633 1.00 94.50 71 LEU A C 1
ATOM 600 O O . LEU A 1 71 ? -15.977 -9.061 9.215 1.00 94.50 71 LEU A O 1
ATOM 604 N N . GLU A 1 72 ? -13.835 -9.722 9.266 1.00 93.88 72 GLU A N 1
ATOM 605 C CA . GLU A 1 72 ? -13.815 -10.004 10.708 1.00 93.88 72 GLU A CA 1
ATOM 606 C C . GLU A 1 72 ? -14.185 -8.759 11.532 1.00 93.88 72 GLU A C 1
ATOM 608 O O . GLU A 1 72 ? -14.982 -8.843 12.468 1.00 93.88 72 GLU A O 1
ATOM 613 N N . ALA A 1 73 ? -13.645 -7.589 11.181 1.00 92.69 73 ALA A N 1
ATOM 614 C CA . ALA A 1 73 ? -13.966 -6.339 11.864 1.00 92.69 73 ALA A CA 1
ATOM 615 C C . ALA A 1 73 ? -15.433 -5.919 11.663 1.00 92.69 73 ALA A C 1
ATOM 617 O O . ALA A 1 73 ? -16.064 -5.457 12.612 1.00 92.69 73 ALA A O 1
ATOM 618 N N . GLN A 1 74 ? -15.994 -6.120 10.465 1.00 93.62 74 GLN A N 1
ATOM 619 C CA . GLN A 1 74 ? -17.407 -5.851 10.178 1.00 93.62 74 GLN A CA 1
ATOM 620 C C . GLN A 1 74 ? -18.339 -6.751 10.991 1.00 93.62 74 GLN A C 1
ATOM 622 O O . GLN A 1 74 ? -19.271 -6.249 11.613 1.00 93.62 74 GLN A O 1
ATOM 627 N N . LEU A 1 75 ? -18.067 -8.059 11.035 1.00 94.38 75 LEU A N 1
ATOM 628 C CA . LEU A 1 75 ? -18.886 -9.023 11.779 1.00 94.38 75 LEU A CA 1
ATOM 629 C C . LEU A 1 75 ? -18.922 -8.720 13.282 1.00 94.38 75 LEU A C 1
ATOM 631 O O . LEU A 1 75 ? -19.953 -8.890 13.927 1.00 94.38 75 LEU A O 1
ATOM 635 N N . ASN A 1 76 ? -17.808 -8.233 13.826 1.00 94.44 76 ASN A N 1
ATOM 636 C CA . ASN A 1 76 ? -17.676 -7.904 15.242 1.00 94.44 76 ASN A CA 1
ATOM 637 C C . ASN A 1 76 ? -18.011 -6.435 15.568 1.00 94.44 76 ASN A C 1
ATOM 639 O O . ASN A 1 76 ? -17.859 -6.026 16.717 1.00 94.44 76 ASN A O 1
ATOM 643 N N . ASN A 1 77 ? -18.454 -5.636 14.585 1.00 93.06 77 ASN A N 1
ATOM 644 C CA . ASN A 1 77 ? -18.705 -4.192 14.718 1.00 93.06 77 ASN A CA 1
ATOM 645 C C . ASN A 1 77 ? -17.521 -3.417 15.341 1.00 93.06 77 ASN A C 1
ATOM 647 O O . ASN A 1 77 ? -17.700 -2.561 16.208 1.00 93.06 77 ASN A O 1
ATOM 651 N N . LEU A 1 78 ? -16.297 -3.728 14.907 1.00 92.62 78 LEU A N 1
ATOM 652 C CA . LEU A 1 78 ? -15.063 -3.113 15.397 1.00 92.62 78 LEU A CA 1
ATOM 653 C C . LEU A 1 78 ? -14.565 -2.008 14.458 1.00 92.62 78 LEU A C 1
ATOM 655 O O . LEU A 1 78 ? -14.705 -2.076 13.237 1.00 92.62 78 LEU A O 1
ATOM 659 N N . GLU A 1 79 ? -13.903 -1.008 15.037 1.00 91.75 79 GLU A N 1
ATOM 660 C CA . GLU A 1 79 ? -13.152 -0.000 14.286 1.00 91.75 79 GLU A CA 1
ATOM 661 C C . GLU A 1 79 ? -11.705 -0.453 14.062 1.00 91.75 79 GLU A C 1
ATOM 663 O O . GLU A 1 79 ? -11.084 -1.064 14.937 1.00 91.75 79 GLU A O 1
ATOM 668 N N . LEU A 1 80 ? -11.125 -0.091 12.915 1.00 92.31 80 LEU A N 1
ATOM 669 C CA . LEU A 1 80 ? -9.725 -0.383 12.618 1.00 92.31 80 LEU A CA 1
ATOM 670 C C . LEU A 1 80 ? -8.848 0.823 12.925 1.00 92.31 80 LEU A C 1
ATOM 672 O O . LEU A 1 80 ? -9.038 1.914 12.390 1.00 92.31 80 LEU A O 1
ATOM 676 N N . LYS A 1 81 ? -7.821 0.611 13.746 1.00 93.50 81 LYS A N 1
ATOM 677 C CA . LYS A 1 81 ? -6.754 1.590 13.948 1.00 93.50 81 LYS A CA 1
ATOM 678 C C . LYS A 1 81 ? -5.631 1.312 12.954 1.00 93.50 81 LYS A C 1
ATOM 680 O O . LYS A 1 81 ? -4.896 0.341 13.114 1.00 93.50 81 LYS A O 1
ATOM 685 N N . ILE A 1 82 ? -5.485 2.173 11.951 1.00 93.81 82 ILE A N 1
ATOM 686 C CA . ILE A 1 82 ? -4.474 2.018 10.899 1.00 93.81 82 ILE A CA 1
ATOM 687 C C . ILE A 1 82 ? -3.329 2.996 11.150 1.00 93.81 82 ILE A C 1
ATOM 689 O O . ILE A 1 82 ? -3.540 4.189 11.391 1.00 93.81 82 ILE A O 1
ATOM 693 N N . HIS A 1 83 ? -2.104 2.474 11.091 1.00 93.44 83 HIS A N 1
ATOM 694 C CA . HIS A 1 83 ? -0.875 3.245 11.212 1.00 93.44 83 HIS A CA 1
ATOM 695 C C . HIS A 1 83 ? 0.116 2.809 10.130 1.00 93.44 83 HIS A C 1
ATOM 697 O O . HIS A 1 83 ? 0.623 1.689 10.172 1.00 93.44 83 HIS A O 1
ATOM 703 N N . SER A 1 84 ? 0.400 3.697 9.178 1.00 92.38 84 SER A N 1
ATOM 704 C CA . SER A 1 84 ? 1.362 3.460 8.099 1.00 92.38 84 SER A CA 1
ATOM 705 C C . SER A 1 84 ? 2.478 4.500 8.144 1.00 92.38 84 SER A C 1
ATOM 707 O O . SER A 1 84 ? 2.215 5.705 8.145 1.00 92.38 84 SER A O 1
ATOM 709 N N . GLU A 1 85 ? 3.722 4.027 8.199 1.00 92.81 85 GLU A N 1
ATOM 710 C CA . GLU A 1 85 ? 4.936 4.838 8.306 1.00 92.81 85 GLU A CA 1
ATOM 711 C C . GLU A 1 85 ? 5.896 4.463 7.171 1.00 92.81 85 GLU A C 1
ATOM 713 O O . GLU A 1 85 ? 6.249 3.294 7.009 1.00 92.81 85 GLU A O 1
ATOM 718 N N . ILE A 1 86 ? 6.351 5.456 6.408 1.00 91.38 86 ILE A N 1
ATOM 719 C CA . ILE A 1 86 ? 7.454 5.297 5.462 1.00 91.38 86 ILE A CA 1
ATOM 720 C C . ILE A 1 86 ? 8.742 5.691 6.173 1.00 91.38 86 ILE A C 1
ATOM 722 O O . ILE A 1 86 ? 8.888 6.821 6.644 1.00 91.38 86 ILE A O 1
ATOM 726 N N . ARG A 1 87 ? 9.690 4.755 6.210 1.00 91.25 87 ARG A N 1
ATOM 727 C CA . ARG A 1 87 ? 11.058 4.990 6.674 1.00 91.25 87 ARG A CA 1
ATOM 728 C C . ARG A 1 87 ? 11.971 5.083 5.467 1.00 91.25 87 ARG A C 1
ATOM 730 O O . ARG A 1 87 ? 12.006 4.159 4.657 1.00 91.25 87 ARG A O 1
ATOM 737 N N . MET A 1 88 ? 12.677 6.200 5.344 1.00 89.69 88 MET A N 1
ATOM 738 C CA . MET A 1 88 ? 13.638 6.420 4.269 1.00 89.69 88 MET A CA 1
ATOM 739 C C . MET A 1 88 ? 15.045 6.514 4.837 1.00 89.69 88 MET A C 1
ATOM 741 O O . MET A 1 88 ? 15.302 7.271 5.774 1.00 89.69 88 MET A O 1
ATOM 745 N N . GLU A 1 89 ? 15.949 5.752 4.234 1.00 90.44 89 GLU A N 1
ATOM 746 C CA . GLU A 1 89 ? 17.373 5.752 4.539 1.00 90.44 89 GLU A CA 1
ATOM 747 C C . GLU A 1 89 ? 18.134 6.042 3.248 1.00 90.44 89 GLU A C 1
ATOM 749 O O . GLU A 1 89 ? 17.928 5.389 2.222 1.00 90.44 89 GLU A O 1
ATOM 754 N N . LEU A 1 90 ? 19.001 7.053 3.283 1.00 86.38 90 LEU A N 1
ATOM 755 C CA . LEU A 1 90 ? 19.894 7.334 2.166 1.00 86.38 90 LEU A CA 1
ATOM 756 C C . LEU A 1 90 ? 21.003 6.282 2.171 1.00 86.38 90 LEU A C 1
ATOM 758 O O . LEU A 1 90 ? 21.685 6.112 3.177 1.00 86.38 90 LEU A O 1
ATOM 762 N N . VAL A 1 91 ? 21.191 5.595 1.046 1.00 87.62 91 VAL A N 1
ATOM 763 C CA . VAL A 1 91 ? 22.248 4.591 0.861 1.00 87.62 91 VAL A CA 1
ATOM 764 C C . VAL A 1 91 ? 23.166 5.061 -0.273 1.00 87.62 91 VAL A C 1
ATOM 766 O O . VAL A 1 91 ? 22.663 5.492 -1.315 1.00 87.62 91 VAL A O 1
ATOM 769 N N . PRO A 1 92 ? 24.503 5.011 -0.112 1.00 85.44 92 PRO A N 1
ATOM 770 C CA . PRO A 1 92 ? 25.423 5.373 -1.186 1.00 85.44 92 PRO A CA 1
ATOM 771 C C . PRO A 1 92 ? 25.258 4.431 -2.390 1.00 85.44 92 PRO A C 1
ATOM 773 O O . PRO A 1 92 ? 25.152 3.213 -2.243 1.00 85.44 92 PRO A O 1
ATOM 776 N N . VAL A 1 93 ? 25.253 4.993 -3.602 1.00 83.75 93 VAL A N 1
ATOM 777 C CA . VAL A 1 93 ? 25.065 4.225 -4.843 1.00 83.75 93 VAL A CA 1
ATOM 778 C C . VAL A 1 93 ? 26.277 3.325 -5.103 1.00 83.75 93 VAL A C 1
ATOM 780 O O . VAL A 1 93 ? 27.376 3.808 -5.376 1.00 83.75 93 VAL A O 1
ATOM 783 N N . SER A 1 94 ? 26.077 2.005 -5.102 1.00 72.25 94 SER A N 1
ATOM 784 C CA . SER A 1 94 ? 27.074 1.040 -5.576 1.00 72.25 94 SER A CA 1
ATOM 785 C C . SER A 1 94 ? 26.979 0.891 -7.103 1.00 72.25 94 SER A C 1
ATOM 787 O O . SER A 1 94 ? 25.984 0.414 -7.651 1.00 72.25 94 SER A O 1
ATOM 789 N N . LYS A 1 95 ? 28.017 1.328 -7.831 1.00 64.94 95 LYS A N 1
ATOM 790 C CA . LYS A 1 95 ? 28.096 1.186 -9.297 1.00 64.94 95 LYS A CA 1
ATOM 791 C C . LYS A 1 95 ? 28.139 -0.304 -9.666 1.00 64.94 95 LYS A C 1
ATOM 793 O O . LYS A 1 95 ? 29.160 -0.960 -9.467 1.00 64.94 95 LYS A O 1
ATOM 798 N N . LYS A 1 96 ? 27.063 -0.857 -10.237 1.00 52.81 96 LYS A N 1
ATOM 799 C CA . LYS A 1 96 ? 27.092 -2.211 -10.815 1.00 52.81 96 LYS A CA 1
ATOM 800 C C . LYS A 1 96 ? 27.902 -2.202 -12.122 1.00 52.81 96 LYS A C 1
ATOM 802 O O . LYS A 1 96 ? 27.640 -1.417 -13.029 1.00 52.81 96 LYS A O 1
ATOM 807 N N . LYS A 1 97 ? 28.911 -3.077 -12.183 1.00 41.59 97 LYS A N 1
ATOM 808 C CA . LYS A 1 97 ? 29.841 -3.318 -13.301 1.00 41.59 97 LYS A CA 1
ATOM 809 C C . LYS A 1 97 ? 29.054 -3.592 -14.594 1.00 41.59 97 LYS A C 1
ATOM 811 O O . LYS A 1 97 ? 28.210 -4.488 -14.602 1.00 41.59 97 LYS A O 1
ATOM 816 N N . LYS A 1 98 ? 29.332 -2.845 -15.677 1.00 39.91 98 LYS A N 1
ATOM 817 C CA . LYS A 1 98 ? 28.874 -3.168 -17.044 1.00 39.91 98 LYS A CA 1
ATOM 818 C C . LYS A 1 98 ? 29.206 -4.640 -17.300 1.00 39.91 98 LYS A C 1
ATOM 820 O O . LYS A 1 98 ? 30.384 -4.989 -17.355 1.00 39.91 98 LYS A O 1
ATOM 825 N N . ARG A 1 99 ? 28.195 -5.510 -17.400 1.00 43.47 99 ARG A N 1
ATOM 826 C CA . ARG A 1 99 ? 28.420 -6.878 -17.872 1.00 43.47 99 ARG A CA 1
ATOM 827 C C . ARG A 1 99 ? 28.923 -6.773 -19.308 1.00 43.47 99 ARG A C 1
ATOM 829 O O . ARG A 1 99 ? 28.316 -6.106 -20.142 1.00 43.47 99 ARG A O 1
ATOM 836 N N . SER A 1 100 ? 30.093 -7.357 -19.509 1.00 42.09 100 SER A N 1
ATOM 837 C CA . SER A 1 100 ? 30.790 -7.527 -20.770 1.00 42.09 100 SER A CA 1
ATOM 838 C C . SER A 1 100 ? 29.846 -8.060 -21.844 1.00 42.09 100 SER A C 1
ATOM 840 O O . SER A 1 100 ? 29.060 -8.976 -21.605 1.00 42.09 100 SER A O 1
ATOM 842 N N . ARG A 1 101 ? 29.952 -7.463 -23.030 1.00 41.03 101 ARG A N 1
ATOM 843 C CA . ARG A 1 101 ? 29.414 -7.959 -24.294 1.00 41.03 101 ARG A CA 1
ATOM 844 C C . ARG A 1 101 ? 29.821 -9.429 -24.442 1.00 41.03 101 ARG A C 1
ATOM 846 O O . ARG A 1 101 ? 30.987 -9.722 -24.674 1.00 41.03 101 ARG A O 1
ATOM 853 N N . VAL A 1 102 ? 28.883 -10.347 -24.238 1.00 44.94 102 VAL A N 1
ATOM 854 C CA . VAL A 1 102 ? 29.045 -11.736 -24.666 1.00 44.94 102 VAL A CA 1
ATOM 855 C C . VAL A 1 102 ? 28.730 -11.726 -26.155 1.00 44.94 102 VAL A C 1
ATOM 857 O O . VAL A 1 102 ? 27.570 -11.781 -26.550 1.00 44.94 102 VAL A O 1
ATOM 860 N N . GLU A 1 103 ? 29.765 -11.558 -26.975 1.00 50.47 103 GLU A N 1
ATOM 861 C CA . GLU A 1 103 ? 29.702 -11.936 -28.383 1.00 50.47 103 GLU A CA 1
ATOM 862 C C . GLU A 1 103 ? 29.566 -13.459 -28.411 1.00 50.47 103 GLU A C 1
ATOM 864 O O . GLU A 1 103 ? 30.484 -14.190 -28.044 1.00 50.47 103 GLU A O 1
ATOM 869 N N . LYS A 1 104 ? 28.375 -13.947 -28.748 1.00 37.88 104 LYS A N 1
ATOM 870 C CA . LYS A 1 104 ? 28.155 -15.349 -29.086 1.00 37.88 104 LYS A CA 1
ATOM 871 C C . LYS A 1 104 ? 27.544 -15.407 -30.475 1.00 37.88 104 LYS A C 1
ATOM 873 O O . LYS A 1 104 ? 26.440 -14.910 -30.659 1.00 37.88 104 LYS A O 1
ATOM 878 N N . GLY A 1 105 ? 28.260 -16.081 -31.371 1.00 40.75 105 GLY A N 1
ATOM 879 C CA . GLY A 1 105 ? 27.680 -16.847 -32.470 1.00 40.75 105 GLY A CA 1
ATOM 880 C C . GLY A 1 105 ? 27.473 -16.085 -33.771 1.00 40.75 105 GLY A C 1
ATOM 881 O O . GLY A 1 105 ? 26.488 -15.379 -33.918 1.00 40.75 105 GLY A O 1
ATOM 882 N N . GLU A 1 106 ? 28.445 -16.262 -34.665 1.00 45.50 106 GLU A N 1
ATOM 883 C CA . GLU A 1 106 ? 28.380 -16.428 -36.128 1.00 45.50 106 GLU A CA 1
ATOM 884 C C . GLU A 1 106 ? 27.173 -15.878 -36.927 1.00 45.50 106 GLU A C 1
ATOM 886 O O . GLU A 1 106 ? 26.015 -16.144 -36.600 1.00 45.50 106 GLU A O 1
ATOM 891 N N . PRO A 1 107 ? 27.421 -15.196 -38.065 1.00 40.91 107 PRO A N 1
ATOM 892 C CA . PRO A 1 107 ? 26.361 -14.816 -38.987 1.00 40.91 107 PRO A CA 1
ATOM 893 C C . PRO A 1 107 ? 25.751 -16.069 -39.627 1.00 40.91 107 PRO A C 1
ATOM 895 O O . PRO A 1 107 ? 26.420 -16.796 -40.360 1.00 40.91 107 PRO A O 1
ATOM 898 N N . ILE A 1 108 ? 24.456 -16.291 -39.407 1.00 48.59 108 ILE A N 1
ATOM 899 C CA . ILE A 1 108 ? 23.657 -17.158 -40.277 1.00 48.59 108 IL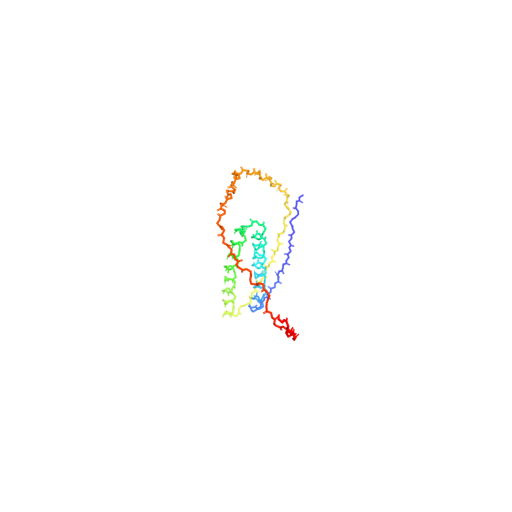E A CA 1
ATOM 900 C C . ILE A 1 108 ? 23.705 -16.560 -41.684 1.00 48.59 108 ILE A C 1
ATOM 902 O O . ILE A 1 108 ? 23.086 -15.533 -41.964 1.00 48.59 108 ILE A O 1
ATOM 906 N N . ALA A 1 109 ? 24.488 -17.190 -42.558 1.00 41.06 109 ALA A N 1
ATOM 907 C CA . ALA A 1 109 ? 24.471 -16.918 -43.981 1.00 41.06 109 ALA A CA 1
ATOM 908 C C . ALA A 1 109 ? 23.048 -17.172 -44.493 1.00 41.06 109 ALA A C 1
ATOM 910 O O . ALA A 1 109 ? 22.586 -18.312 -44.529 1.00 41.06 109 ALA A O 1
ATOM 911 N N . TYR A 1 110 ? 22.339 -16.113 -44.882 1.00 46.00 110 TYR A N 1
ATOM 912 C CA . TYR A 1 110 ? 21.165 -16.269 -45.729 1.00 46.00 110 TYR A CA 1
ATOM 913 C C . TYR A 1 110 ? 21.649 -16.836 -47.065 1.00 46.00 110 TYR A C 1
ATOM 915 O O . TYR A 1 110 ? 22.209 -16.117 -47.890 1.00 46.00 110 TYR A O 1
ATOM 923 N N . SER A 1 111 ? 21.455 -18.135 -47.276 1.00 47.75 111 SER A N 1
ATOM 924 C CA . SER A 1 111 ? 21.485 -18.711 -48.614 1.00 47.75 111 SER A CA 1
ATOM 925 C C . SER A 1 111 ? 20.286 -18.147 -49.388 1.00 47.75 111 SER A C 1
ATOM 927 O O . SER A 1 111 ? 19.153 -18.366 -48.945 1.00 47.75 111 SER A O 1
ATOM 929 N N . PRO A 1 112 ? 20.463 -17.432 -50.513 1.00 42.84 112 PRO A N 1
ATOM 930 C CA . PRO A 1 112 ? 19.335 -17.106 -51.372 1.00 42.84 112 PRO A CA 1
ATOM 931 C C . PRO A 1 112 ? 18.786 -18.412 -51.954 1.00 42.84 112 PRO A C 1
ATOM 933 O O . PRO A 1 112 ? 19.502 -19.160 -52.620 1.00 42.84 112 PRO A O 1
ATOM 936 N N . SER A 1 113 ? 17.516 -18.708 -51.675 1.00 48.94 113 SER A N 1
ATOM 937 C CA . SER A 1 113 ? 16.806 -19.778 -52.366 1.00 48.94 113 SER A CA 1
ATOM 938 C C . SER A 1 113 ? 16.683 -19.411 -53.853 1.00 48.94 113 SER A C 1
ATOM 940 O O . SER A 1 113 ? 16.297 -18.284 -54.184 1.00 48.94 113 SER A O 1
ATOM 942 N N . PRO A 1 114 ? 17.030 -20.321 -54.778 1.00 44.78 114 PRO A N 1
ATOM 943 C CA . PRO A 1 114 ? 16.966 -20.037 -56.199 1.00 44.78 114 PRO A CA 1
ATOM 944 C C . PRO A 1 114 ? 15.507 -20.039 -56.662 1.00 44.78 114 PRO A C 1
ATOM 946 O O . PRO A 1 114 ? 14.785 -21.021 -56.506 1.00 44.78 114 PRO A O 1
ATOM 949 N N . SER A 1 115 ? 15.094 -18.905 -57.227 1.00 45.94 115 SER A N 1
ATOM 950 C CA . SER A 1 115 ? 14.219 -18.805 -58.400 1.00 45.94 115 SER A CA 1
ATOM 951 C C . SER A 1 115 ? 13.315 -20.017 -58.679 1.00 45.94 115 SER A C 1
ATOM 953 O O . SER A 1 115 ? 13.665 -20.899 -59.461 1.00 45.94 115 SER A O 1
ATOM 955 N N . SER A 1 116 ? 12.093 -19.986 -58.148 1.00 42.28 116 SER A N 1
ATOM 956 C CA . SER A 1 116 ? 10.944 -20.581 -58.831 1.00 42.28 116 SER A CA 1
ATOM 957 C C . SER A 1 116 ? 10.028 -19.450 -59.268 1.00 42.28 116 SER A C 1
ATOM 959 O O . SER A 1 116 ? 9.271 -18.889 -58.480 1.00 42.28 116 SER A O 1
ATOM 961 N N . ILE A 1 117 ? 10.121 -19.141 -60.554 1.00 49.75 117 ILE A N 1
ATOM 962 C CA . ILE A 1 117 ? 9.180 -18.338 -61.324 1.00 49.75 117 ILE A CA 1
ATOM 963 C C . ILE A 1 117 ? 7.754 -18.804 -61.002 1.00 49.75 117 ILE A C 1
ATOM 965 O O . ILE A 1 117 ? 7.383 -19.942 -61.282 1.00 49.75 117 ILE A O 1
ATOM 969 N N . ARG A 1 118 ? 6.941 -17.917 -60.431 1.00 38.25 118 ARG A N 1
ATOM 970 C CA . ARG A 1 118 ? 5.486 -17.969 -60.575 1.00 38.25 118 ARG A CA 1
ATOM 971 C C . ARG A 1 118 ? 5.020 -16.57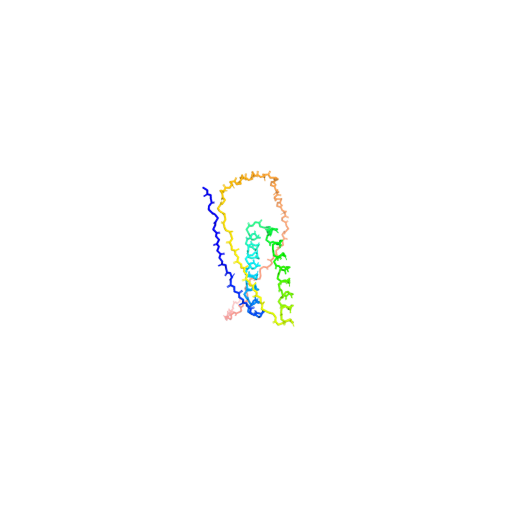5 -60.946 1.00 38.25 118 ARG A C 1
ATOM 973 O O . ARG A 1 118 ? 5.031 -15.651 -60.141 1.00 38.25 118 ARG A O 1
ATOM 980 N N . THR A 1 119 ? 4.668 -16.447 -62.214 1.00 43.78 119 THR A N 1
ATOM 981 C CA . THR A 1 119 ? 3.926 -15.335 -62.792 1.00 43.78 119 THR A CA 1
ATOM 982 C C . THR A 1 119 ? 2.619 -15.152 -62.023 1.00 43.78 119 THR A C 1
ATOM 984 O O . THR A 1 119 ? 1.658 -15.890 -62.234 1.00 43.78 119 THR A O 1
ATOM 987 N N . CYS A 1 120 ? 2.575 -14.177 -61.121 1.00 38.69 120 CYS A N 1
ATOM 988 C CA . CYS A 1 120 ? 1.318 -13.658 -60.603 1.00 38.69 120 CYS A CA 1
ATOM 989 C C . CYS A 1 120 ? 0.765 -12.707 -61.666 1.00 38.69 120 CYS A C 1
ATOM 991 O O . CYS A 1 120 ? 1.313 -11.627 -61.884 1.00 38.69 120 CYS A O 1
ATOM 993 N N . GLY A 1 121 ? -0.270 -13.160 -62.376 1.00 40.75 121 GLY A N 1
ATOM 994 C CA . GLY A 1 121 ? -1.003 -12.360 -63.346 1.00 40.75 121 GLY A CA 1
ATOM 995 C C . GLY A 1 121 ? -1.506 -11.069 -62.709 1.00 40.75 121 GLY A C 1
ATOM 996 O O . GLY A 1 121 ? -2.250 -11.087 -61.733 1.00 40.75 121 GLY A O 1
ATOM 997 N N . PHE A 1 122 ? -1.071 -9.957 -63.284 1.00 39.50 122 PHE A N 1
ATOM 998 C CA . PHE A 1 122 ? -1.615 -8.628 -63.066 1.00 39.50 122 PHE A CA 1
ATOM 999 C C . PHE A 1 122 ? -2.784 -8.463 -64.055 1.00 39.50 122 PHE A C 1
ATOM 1001 O O . PHE A 1 122 ? -2.523 -8.390 -65.258 1.00 39.50 122 PHE A O 1
ATOM 1008 N N . PRO A 1 123 ? -4.063 -8.440 -63.640 1.00 42.62 123 PRO A N 1
ATOM 1009 C CA . PRO A 1 123 ? -5.123 -7.998 -64.535 1.00 42.62 123 PRO A CA 1
ATOM 1010 C C . PRO A 1 123 ? -5.051 -6.473 -64.657 1.00 42.62 123 PRO A C 1
ATOM 1012 O O . PRO A 1 123 ? -5.371 -5.731 -63.729 1.00 42.62 123 PRO A O 1
ATOM 1015 N N . ALA A 1 124 ? -4.583 -6.012 -65.815 1.00 43.38 124 ALA A N 1
ATOM 1016 C CA . ALA A 1 124 ? -4.677 -4.622 -66.220 1.00 43.38 124 ALA A CA 1
ATOM 1017 C C . ALA A 1 124 ? -6.150 -4.259 -66.482 1.00 43.38 124 ALA A C 1
ATOM 1019 O O . ALA A 1 124 ? -6.837 -4.928 -67.247 1.00 43.38 124 ALA A O 1
ATOM 1020 N N . TYR A 1 125 ? -6.600 -3.213 -65.790 1.00 45.47 125 TYR A N 1
ATOM 1021 C CA . TYR A 1 125 ? -7.676 -2.273 -66.111 1.00 45.47 125 TYR A CA 1
ATOM 1022 C C . TYR A 1 125 ? -8.612 -2.617 -67.283 1.00 45.47 125 TYR A C 1
ATOM 1024 O O . TYR A 1 125 ? -8.228 -2.571 -68.448 1.00 45.47 125 TYR A O 1
ATOM 1032 N N . GLY A 1 126 ? -9.894 -2.802 -66.961 1.00 39.94 126 GLY A N 1
ATOM 1033 C CA . GLY A 1 126 ? -10.989 -2.802 -67.926 1.00 39.94 126 GLY A CA 1
ATOM 1034 C C . GLY A 1 126 ? -12.296 -2.379 -67.261 1.00 39.94 126 GLY A C 1
ATOM 1035 O O . GLY A 1 126 ? -13.066 -3.228 -66.826 1.00 39.94 126 GLY A O 1
ATOM 1036 N N . PHE A 1 127 ? -12.536 -1.069 -67.171 1.00 37.59 127 PHE A N 1
ATOM 1037 C CA . PHE A 1 127 ? -13.880 -0.504 -67.004 1.00 37.59 127 PHE A CA 1
ATOM 1038 C C . PHE A 1 127 ? -14.237 0.267 -68.288 1.00 37.59 127 PHE A C 1
ATOM 1040 O O . PHE A 1 127 ? -13.350 0.898 -68.869 1.00 37.59 127 PHE A O 1
ATOM 1047 N N . PRO A 1 128 ? -15.488 0.185 -68.775 1.00 45.41 128 PRO A N 1
ATOM 1048 C CA . PRO A 1 128 ? -15.836 0.524 -70.147 1.00 45.41 128 PRO A CA 1
ATOM 1049 C C . PRO A 1 128 ? -16.202 2.002 -70.286 1.00 45.41 128 PRO A C 1
ATOM 1051 O O . PRO A 1 128 ? -16.942 2.537 -69.463 1.00 45.41 128 PRO A O 1
ATOM 1054 N N . VAL A 1 129 ? -15.773 2.636 -71.380 1.00 42.75 129 VAL A N 1
ATOM 1055 C CA . VAL A 1 129 ? -16.422 3.847 -71.895 1.00 42.75 129 VAL A CA 1
ATOM 1056 C C . VAL A 1 129 ? -16.507 3.769 -73.420 1.00 42.75 129 VAL A C 1
ATOM 1058 O O . VAL A 1 129 ? -15.516 3.573 -74.116 1.00 42.75 129 VAL A O 1
ATOM 1061 N N . PHE A 1 130 ? -17.743 3.896 -73.890 1.00 37.38 130 PHE A N 1
ATOM 1062 C CA . PHE A 1 130 ? -18.210 4.160 -75.246 1.00 37.38 130 PHE A CA 1
ATOM 1063 C C . PHE A 1 130 ? -17.286 5.055 -76.093 1.00 37.38 130 PHE A C 1
ATOM 1065 O O . PHE A 1 130 ? -16.985 6.167 -75.670 1.00 37.38 130 PHE A O 1
ATOM 1072 N N . PHE A 1 131 ? -17.008 4.663 -77.344 1.00 34.91 131 PHE A N 1
ATOM 1073 C CA . PHE A 1 131 ? -17.055 5.592 -78.485 1.00 34.91 131 PHE A CA 1
ATOM 1074 C C . PHE A 1 131 ? -17.182 4.861 -79.837 1.00 34.91 131 PHE A C 1
ATOM 1076 O O . PHE A 1 131 ? -16.857 3.686 -79.964 1.00 34.91 131 PHE A O 1
ATOM 1083 N N . ILE A 1 132 ? -17.741 5.577 -80.807 1.00 39.94 132 ILE A N 1
ATOM 1084 C CA . ILE A 1 132 ? -18.484 5.149 -82.002 1.00 39.94 132 ILE A CA 1
ATOM 1085 C C . ILE A 1 132 ? -17.612 5.213 -83.280 1.00 39.94 132 ILE A C 1
ATOM 1087 O O . ILE A 1 132 ? -16.643 5.964 -83.306 1.00 39.94 132 ILE A O 1
ATOM 1091 N N . ALA A 1 133 ? -18.077 4.532 -84.348 1.00 38.84 133 ALA A N 1
ATOM 1092 C CA . ALA A 1 133 ? -17.721 4.656 -85.784 1.00 38.84 133 ALA A CA 1
ATOM 1093 C C . ALA A 1 133 ? -16.359 4.076 -86.211 1.00 38.84 133 ALA A C 1
ATOM 1095 O O . ALA A 1 133 ? -15.390 4.148 -85.477 1.00 38.84 133 ALA A O 1
ATOM 1096 N N . GLY A 1 134 ? -16.153 3.502 -87.399 1.00 37.97 134 GLY A N 1
ATOM 1097 C CA . GLY A 1 134 ? -16.921 3.311 -88.638 1.00 37.97 134 GLY A CA 1
ATOM 1098 C C . GLY A 1 134 ? -15.901 2.773 -89.666 1.00 37.97 134 GLY A C 1
ATOM 1099 O O . GLY A 1 134 ? -14.760 3.215 -89.675 1.00 37.97 134 GLY A O 1
ATOM 1100 N N . LEU A 1 135 ? -16.146 1.620 -90.290 1.00 54.19 135 LEU A N 1
ATOM 1101 C CA . LEU A 1 135 ? -16.558 1.456 -91.694 1.00 54.19 135 LEU A CA 1
ATOM 1102 C C . LEU A 1 135 ? -15.632 2.088 -92.762 1.00 54.19 135 LEU A C 1
ATOM 1104 O O . LEU A 1 135 ? -15.643 3.302 -92.926 1.00 54.19 135 LEU A O 1
ATOM 1108 N N . HIS A 1 136 ? -14.948 1.222 -93.531 1.00 40.84 136 HIS A N 1
ATOM 1109 C CA . HIS A 1 136 ? -14.448 1.316 -94.928 1.00 40.84 136 HIS A CA 1
ATOM 1110 C C . HIS A 1 136 ? -13.121 0.533 -95.019 1.00 40.84 136 HIS A C 1
ATOM 1112 O O . HIS A 1 136 ? -12.281 0.679 -94.143 1.00 40.84 136 HIS A O 1
ATOM 1118 N N . LYS A 1 137 ? -12.820 -0.285 -96.025 1.00 53.50 137 LYS A N 1
ATOM 1119 C CA . LYS A 1 137 ? -13.502 -0.745 -97.236 1.00 53.50 137 LYS A CA 1
ATOM 1120 C C . LYS A 1 137 ? -12.763 -2.008 -97.689 1.00 53.50 137 LYS A C 1
ATOM 1122 O O . LYS A 1 137 ? -11.552 -2.087 -97.383 1.00 53.50 137 LYS A O 1
#